Protein AF-A0AAV9HNN2-F1 (afdb_monomer)

Nearest PDB structures (foldseek):
  2ltr-assembly1_A  TM=3.366E-01  e=1.715E-01  Caenorhabditis elegans
  1e8o-assembly1_B  TM=3.507E-01  e=5.084E-01  Homo sapiens
  7e8s-assembly1_P  TM=3.157E-01  e=8.479E-01  Saccharomyces cerevisiae S288C
  7e2d-assembly1_E  TM=3.157E-01  e=9.636E-01  Saccharomyces cerevisiae S288C
  5ukl-assembly1_A  TM=3.530E-01  e=2.212E+00  Homo sapiens

Radius of gyration: 19.17 Å; Cα contacts (8 Å, |Δi|>4): 84; chains: 1; bounding box: 46×48×42 Å

pLDDT: mean 79.43, std 20.36, range [32.69, 97.0]

Organism: NCBI:txid585594

Structure (mmCIF, N/CA/C/O backbone):
data_AF-A0AAV9HNN2-F1
#
_entry.id   AF-A0AAV9HNN2-F1
#
loop_
_atom_site.group_PDB
_atom_site.id
_atom_site.type_symbol
_atom_site.label_atom_id
_atom_site.label_alt_id
_atom_site.label_comp_id
_atom_site.label_asym_id
_atom_site.label_entity_id
_atom_site.label_seq_id
_atom_site.pdbx_PDB_ins_code
_atom_site.Cartn_x
_atom_site.Cartn_y
_atom_site.Cartn_z
_atom_site.occupancy
_atom_site.B_iso_or_equiv
_atom_site.auth_seq_id
_atom_site.auth_comp_id
_atom_site.auth_asym_id
_atom_site.auth_atom_id
_atom_site.pdbx_PDB_model_num
ATOM 1 N N . MET A 1 1 ? 23.920 -14.948 -7.009 1.00 78.94 1 MET A N 1
ATOM 2 C CA . MET A 1 1 ? 22.734 -15.712 -7.451 1.00 78.94 1 MET A CA 1
ATOM 3 C C . MET A 1 1 ? 21.623 -14.774 -7.906 1.00 78.94 1 MET A C 1
ATOM 5 O O . MET A 1 1 ? 21.260 -14.824 -9.068 1.00 78.94 1 MET A O 1
ATOM 9 N N . GLU A 1 2 ? 21.155 -13.858 -7.056 1.00 85.69 2 GLU A N 1
ATOM 10 C CA . GLU A 1 2 ? 20.058 -12.931 -7.394 1.00 85.69 2 GLU A CA 1
ATOM 11 C C . GLU A 1 2 ? 20.369 -12.011 -8.584 1.00 85.69 2 GLU A C 1
ATOM 13 O O . GLU A 1 2 ? 19.508 -11.798 -9.427 1.00 85.69 2 GLU A O 1
ATOM 18 N N . LYS A 1 3 ? 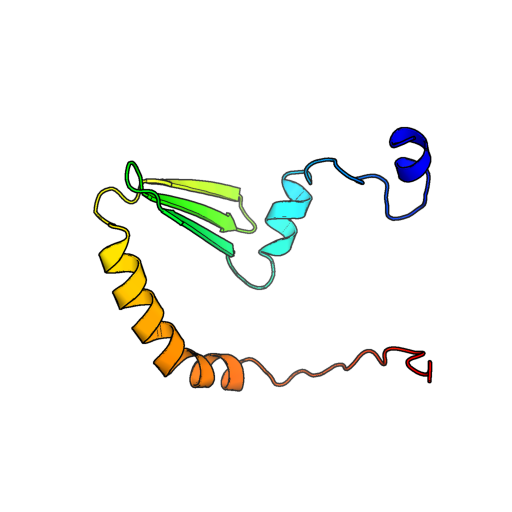21.610 -11.514 -8.709 1.00 87.62 3 LYS A N 1
ATOM 19 C CA . LYS A 1 3 ? 22.027 -10.672 -9.846 1.00 87.62 3 LYS A CA 1
ATOM 20 C C . LYS A 1 3 ? 21.861 -11.374 -11.201 1.00 87.62 3 LYS A C 1
ATOM 22 O O . LYS A 1 3 ? 21.349 -10.766 -12.126 1.00 87.62 3 LYS A O 1
ATOM 27 N N . SER A 1 4 ? 22.220 -12.653 -11.284 1.00 94.69 4 SER A N 1
ATOM 28 C CA . SER A 1 4 ? 22.091 -13.450 -12.510 1.00 94.69 4 SER A CA 1
ATOM 29 C C . SER A 1 4 ? 20.630 -13.732 -12.874 1.00 94.69 4 SER A C 1
ATOM 31 O O . SER A 1 4 ? 20.303 -13.861 -14.045 1.00 94.69 4 SER A O 1
ATOM 33 N N . ILE A 1 5 ? 19.726 -13.786 -11.886 1.00 95.31 5 ILE A N 1
ATOM 34 C CA . ILE A 1 5 ? 18.281 -13.917 -12.142 1.00 95.31 5 ILE A CA 1
ATOM 35 C C . ILE A 1 5 ? 17.737 -12.640 -12.795 1.00 95.31 5 ILE A C 1
ATOM 37 O O . ILE A 1 5 ? 16.915 -12.721 -13.700 1.00 95.31 5 ILE A O 1
ATOM 41 N N . ARG A 1 6 ? 18.238 -11.465 -12.394 1.00 94.19 6 ARG A N 1
ATOM 42 C CA . ARG A 1 6 ? 17.832 -10.168 -12.966 1.00 94.19 6 ARG A CA 1
ATOM 43 C C . ARG A 1 6 ? 18.273 -9.953 -14.412 1.00 94.19 6 ARG A C 1
ATOM 45 O O . ARG A 1 6 ? 17.786 -9.035 -15.057 1.00 94.19 6 ARG A O 1
ATOM 52 N N . GLU A 1 7 ? 19.202 -10.760 -14.911 1.00 95.25 7 GLU A N 1
ATOM 53 C CA . GLU A 1 7 ? 19.642 -10.723 -16.310 1.00 95.25 7 GLU A CA 1
ATOM 54 C C . GLU A 1 7 ? 18.666 -11.475 -17.236 1.00 95.25 7 GLU A C 1
ATOM 56 O O . GLU A 1 7 ? 18.731 -11.336 -18.458 1.00 95.25 7 GLU A O 1
ATOM 61 N N . ILE A 1 8 ? 17.730 -12.253 -16.673 1.00 96.25 8 ILE A N 1
ATOM 62 C CA . ILE A 1 8 ? 16.672 -12.930 -17.426 1.00 96.25 8 ILE A CA 1
ATOM 63 C C . ILE A 1 8 ? 15.596 -11.904 -17.793 1.00 96.25 8 ILE A C 1
ATOM 65 O O . ILE A 1 8 ? 15.022 -11.249 -16.923 1.00 96.25 8 ILE A O 1
ATOM 69 N N . LYS A 1 9 ? 15.286 -11.808 -19.091 1.00 95.31 9 LYS A N 1
ATOM 70 C CA . LYS A 1 9 ? 14.236 -10.927 -19.618 1.00 95.31 9 LYS A CA 1
ATOM 71 C C . LYS A 1 9 ? 12.906 -11.158 -18.886 1.00 95.31 9 LYS A C 1
ATOM 73 O O . LYS A 1 9 ? 12.396 -12.277 -18.879 1.00 95.31 9 LYS A O 1
ATOM 78 N N . GLY A 1 10 ? 12.332 -10.095 -18.329 1.00 89.62 10 GLY A N 1
ATOM 79 C CA . GLY A 1 10 ? 11.096 -10.116 -17.542 1.00 89.62 10 GLY A CA 1
ATOM 80 C C . GLY A 1 10 ? 11.290 -10.320 -16.033 1.00 89.62 10 GLY A C 1
ATOM 81 O O . GLY A 1 10 ? 10.304 -10.300 -15.299 1.00 89.62 10 GLY A O 1
ATOM 82 N N . LEU A 1 11 ? 12.525 -10.517 -15.556 1.00 93.75 11 LEU A N 1
ATOM 83 C CA . LEU A 1 11 ? 12.870 -10.669 -14.135 1.00 93.75 11 LEU A CA 1
ATOM 84 C C . LEU A 1 11 ? 13.847 -9.598 -13.638 1.00 93.75 11 LEU A C 1
ATOM 86 O O . LEU A 1 11 ? 14.449 -9.747 -12.574 1.00 93.75 11 LEU A O 1
ATOM 90 N N . GLU A 1 12 ? 13.973 -8.483 -14.350 1.00 93.62 12 GLU A N 1
ATOM 91 C CA . GLU A 1 12 ? 14.892 -7.386 -14.028 1.00 93.62 12 GLU A CA 1
ATOM 92 C C . GLU A 1 12 ? 14.672 -6.867 -12.590 1.00 93.62 12 GLU A C 1
ATOM 94 O O . GLU A 1 12 ? 15.613 -6.509 -11.872 1.00 93.62 12 GLU A O 1
ATOM 99 N N . LEU A 1 13 ? 13.418 -6.924 -12.127 1.00 90.75 13 LEU A N 1
ATOM 100 C CA . LEU A 1 13 ? 12.980 -6.506 -10.796 1.00 90.75 13 LEU A CA 1
ATOM 101 C C . LEU A 1 13 ? 12.880 -7.648 -9.772 1.00 90.75 13 LEU A C 1
ATOM 103 O O . LEU A 1 13 ? 12.315 -7.445 -8.704 1.00 90.75 13 LEU A O 1
ATOM 107 N N . PHE A 1 14 ? 13.421 -8.841 -10.033 1.00 93.88 14 PHE A N 1
ATOM 108 C CA . PHE A 1 14 ? 13.322 -9.985 -9.114 1.00 93.88 14 PHE A CA 1
ATOM 109 C C . PHE A 1 14 ? 13.757 -9.625 -7.683 1.00 93.88 14 PHE A C 1
ATOM 111 O O . PHE A 1 14 ? 14.897 -9.242 -7.477 1.00 93.88 14 PHE A O 1
ATOM 118 N N . GLN A 1 15 ? 12.883 -9.722 -6.679 1.00 93.44 15 GLN A N 1
ATOM 119 C CA . GLN A 1 15 ? 13.166 -9.264 -5.302 1.00 93.44 15 GLN A CA 1
ATOM 120 C C . GLN A 1 15 ? 13.608 -7.787 -5.170 1.00 93.44 15 GLN A C 1
ATOM 122 O O . GLN A 1 15 ? 14.253 -7.417 -4.192 1.00 93.44 15 GLN A O 1
ATOM 127 N N . LEU A 1 16 ? 13.311 -6.923 -6.144 1.00 91.56 16 LEU A N 1
ATOM 128 C CA . LEU A 1 16 ? 13.325 -5.473 -5.938 1.00 91.56 16 LEU A CA 1
ATOM 129 C C . LEU A 1 16 ? 11.899 -4.973 -5.739 1.00 91.56 16 LEU A C 1
ATOM 131 O O . LEU A 1 16 ? 10.965 -5.533 -6.318 1.00 91.56 16 LEU A O 1
ATOM 135 N N . PRO A 1 17 ? 11.722 -3.905 -4.948 1.00 91.56 17 PRO A N 1
ATOM 136 C CA . PRO A 1 17 ? 10.450 -3.215 -4.927 1.00 91.56 17 PRO A CA 1
ATOM 137 C C . PRO A 1 17 ? 10.152 -2.647 -6.327 1.00 91.56 17 PRO A C 1
ATOM 139 O O . PRO A 1 17 ? 11.072 -2.193 -7.018 1.00 91.56 17 PRO A O 1
ATOM 142 N N . PRO A 1 18 ? 8.883 -2.649 -6.759 1.00 89.81 18 PRO A N 1
ATOM 143 C CA . PRO A 1 18 ? 8.484 -1.923 -7.957 1.00 89.81 18 PRO A CA 1
ATOM 144 C C . PRO A 1 18 ? 8.725 -0.418 -7.766 1.00 89.81 18 PRO A C 1
ATOM 146 O O . PRO A 1 18 ? 8.617 0.099 -6.652 1.00 89.81 18 PRO A O 1
ATOM 149 N N . CYS A 1 19 ? 9.026 0.297 -8.852 1.00 91.06 19 CYS A N 1
ATOM 150 C CA . CYS A 1 19 ? 9.068 1.756 -8.808 1.00 91.06 19 CYS A CA 1
ATOM 151 C C . CYS A 1 19 ? 7.655 2.347 -8.702 1.00 91.06 19 CYS A C 1
ATOM 153 O O . CYS A 1 19 ? 6.652 1.684 -8.988 1.00 91.06 19 CYS A O 1
ATOM 155 N N . GLU A 1 20 ? 7.575 3.621 -8.319 1.00 93.06 20 GLU A N 1
ATOM 156 C CA . GLU A 1 20 ? 6.298 4.311 -8.132 1.00 93.06 20 GLU A CA 1
ATOM 157 C C . GLU A 1 20 ? 5.444 4.324 -9.410 1.00 93.06 20 GLU A C 1
ATOM 159 O O . GLU A 1 20 ? 4.228 4.143 -9.327 1.00 93.06 20 GLU A O 1
ATOM 164 N N . GLU A 1 21 ? 6.037 4.485 -10.602 1.00 93.31 21 GLU A N 1
ATOM 165 C CA . GLU A 1 21 ? 5.262 4.457 -11.851 1.00 93.31 21 GLU A CA 1
ATOM 166 C C . GLU A 1 21 ? 4.574 3.112 -12.087 1.00 93.31 21 GLU A C 1
ATOM 168 O O . GLU A 1 21 ? 3.418 3.089 -12.514 1.00 93.31 21 GLU A O 1
ATOM 173 N N . ILE A 1 22 ? 5.250 2.000 -11.778 1.00 92.44 22 ILE A N 1
ATOM 174 C CA . ILE A 1 22 ? 4.666 0.660 -11.898 1.00 92.44 22 ILE A CA 1
ATOM 175 C C . ILE A 1 22 ? 3.493 0.528 -10.928 1.00 92.44 22 ILE A C 1
ATOM 177 O O . ILE A 1 22 ? 2.415 0.106 -11.337 1.00 92.44 22 ILE A O 1
ATOM 181 N N . VAL A 1 23 ? 3.674 0.940 -9.669 1.00 93.75 23 VAL A N 1
ATOM 182 C CA . VAL A 1 23 ? 2.628 0.842 -8.639 1.00 93.75 23 VAL A CA 1
ATOM 183 C C . VAL A 1 23 ? 1.405 1.687 -9.003 1.00 93.75 23 VAL A C 1
ATOM 185 O O . VAL A 1 23 ? 0.288 1.176 -8.967 1.00 93.75 23 VAL A O 1
ATOM 188 N N . ARG A 1 24 ? 1.589 2.942 -9.432 1.00 95.88 24 ARG A N 1
ATOM 189 C CA . ARG A 1 24 ? 0.484 3.801 -9.904 1.00 95.88 24 ARG A CA 1
ATOM 190 C C . ARG A 1 24 ? -0.191 3.241 -11.154 1.00 95.88 24 ARG A C 1
ATOM 192 O O . ARG A 1 24 ? -1.405 3.357 -11.304 1.00 95.88 24 ARG A O 1
ATOM 199 N N . GLY A 1 25 ? 0.574 2.590 -12.032 1.00 94.94 25 GLY A N 1
ATOM 200 C CA . GLY A 1 25 ? 0.055 1.903 -13.213 1.00 94.94 25 GLY A CA 1
ATOM 201 C C . GLY A 1 25 ? -0.956 0.799 -12.888 1.00 94.94 25 GLY A C 1
ATOM 202 O O . GLY A 1 25 ? -1.872 0.578 -13.678 1.00 94.94 25 GLY A O 1
ATOM 203 N N . LEU A 1 26 ? -0.851 0.163 -11.715 1.00 92.88 26 LEU A N 1
ATOM 204 C CA . LEU A 1 26 ? -1.815 -0.845 -11.257 1.00 92.88 26 LEU A CA 1
ATOM 205 C C . LEU A 1 26 ? -3.192 -0.247 -10.928 1.00 92.88 26 LEU A C 1
ATOM 207 O O . LEU A 1 26 ? -4.184 -0.965 -10.955 1.00 92.88 26 LEU A O 1
ATOM 211 N N . ALA A 1 27 ? -3.273 1.059 -10.657 1.00 95.69 27 ALA A N 1
ATOM 212 C CA . ALA A 1 27 ? -4.521 1.751 -10.334 1.00 95.69 27 ALA A CA 1
ATOM 213 C C . ALA A 1 27 ? -5.283 2.276 -11.571 1.00 95.69 27 ALA A C 1
ATOM 215 O O . ALA A 1 27 ? -6.218 3.065 -11.435 1.00 95.69 27 ALA A O 1
ATOM 216 N N . ARG A 1 28 ? -4.896 1.864 -12.790 1.00 94.69 28 ARG A N 1
ATOM 217 C CA . ARG A 1 28 ? -5.539 2.304 -14.047 1.00 94.69 28 ARG A CA 1
ATOM 218 C C . ARG A 1 28 ? -7.005 1.890 -14.164 1.00 94.69 28 ARG A C 1
ATOM 220 O O . ARG A 1 28 ? -7.799 2.653 -14.699 1.00 94.69 28 ARG A O 1
ATOM 227 N N . GLU A 1 29 ? -7.355 0.703 -13.679 1.00 91.62 29 GLU A N 1
ATOM 228 C CA . GLU A 1 29 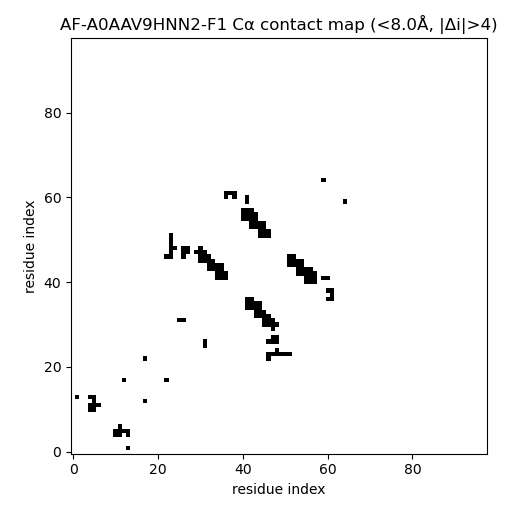? -8.738 0.195 -13.696 1.00 91.62 29 GLU A CA 1
ATOM 229 C C . GLU A 1 29 ? -9.556 0.664 -12.482 1.00 91.62 29 GLU A C 1
ATOM 231 O O . GLU A 1 29 ? -10.756 0.416 -12.387 1.00 91.62 29 GLU A O 1
ATOM 236 N N . GLY A 1 30 ? -8.912 1.365 -11.551 1.00 92.12 30 GLY A N 1
ATOM 237 C CA . GLY A 1 30 ? -9.534 1.913 -10.359 1.00 92.12 30 GLY A CA 1
ATOM 238 C C . GLY A 1 30 ? -8.532 2.063 -9.213 1.00 92.12 30 GLY A C 1
ATOM 239 O O . GLY A 1 30 ? -7.497 1.394 -9.201 1.00 92.12 30 GLY A O 1
ATOM 240 N N . PRO A 1 31 ? -8.827 2.922 -8.222 1.00 94.62 31 PRO A N 1
ATOM 241 C CA . PRO A 1 31 ? -7.965 3.102 -7.061 1.00 94.62 31 PRO A CA 1
ATOM 242 C C . PRO A 1 31 ? -7.734 1.795 -6.299 1.00 94.62 31 PRO A C 1
ATOM 244 O O . PRO A 1 31 ? -8.677 1.054 -6.014 1.00 94.62 31 PRO A O 1
ATOM 247 N N . LEU A 1 32 ? -6.488 1.557 -5.891 1.00 94.56 32 LEU A N 1
ATOM 248 C CA . LEU A 1 32 ? -6.146 0.460 -4.989 1.00 94.56 32 LEU A CA 1
ATOM 249 C C . LEU A 1 32 ? -6.050 1.004 -3.567 1.00 94.56 32 LEU A C 1
ATOM 251 O O . LEU A 1 32 ? -5.338 1.974 -3.310 1.00 94.56 32 LEU A O 1
ATOM 255 N N . VAL A 1 33 ? -6.763 0.369 -2.640 1.00 93.75 33 VAL A N 1
ATOM 256 C CA . VAL A 1 33 ? -6.760 0.751 -1.225 1.00 93.75 33 VAL A CA 1
ATOM 257 C C . VAL A 1 33 ? -6.354 -0.451 -0.389 1.00 93.75 33 VAL A C 1
ATOM 259 O O . VAL A 1 33 ? -7.081 -1.442 -0.317 1.00 93.75 33 VAL A O 1
ATOM 262 N N . ALA A 1 34 ? -5.196 -0.355 0.258 1.00 92.50 34 ALA A N 1
ATOM 263 C CA . ALA A 1 34 ? -4.743 -1.326 1.241 1.00 92.50 34 ALA A CA 1
ATOM 264 C C . ALA A 1 34 ? -4.992 -0.763 2.639 1.00 92.50 34 ALA A C 1
ATOM 266 O O . ALA A 1 34 ? -4.447 0.278 2.996 1.00 92.50 34 ALA A O 1
ATOM 267 N N . VAL A 1 35 ? -5.815 -1.451 3.427 1.00 91.62 35 VAL A N 1
ATOM 268 C CA . VAL A 1 35 ? -6.096 -1.082 4.817 1.00 91.62 35 VAL A CA 1
ATOM 269 C C . VAL A 1 35 ? -5.243 -1.967 5.717 1.00 91.62 35 VAL A C 1
ATOM 271 O O . VAL A 1 35 ? -5.417 -3.185 5.737 1.00 91.62 35 VAL A O 1
ATOM 274 N N . ASN A 1 36 ? -4.310 -1.358 6.440 1.00 90.44 36 ASN A N 1
ATOM 275 C CA . ASN A 1 36 ? -3.439 -2.034 7.389 1.00 90.44 36 ASN A CA 1
ATOM 276 C C . ASN A 1 36 ? -3.918 -1.726 8.806 1.00 90.44 36 ASN A C 1
ATOM 278 O O . ASN A 1 36 ? -3.929 -0.568 9.211 1.00 90.44 36 ASN A O 1
ATOM 282 N N . ILE A 1 37 ? -4.314 -2.752 9.556 1.00 90.06 37 ILE A N 1
ATOM 283 C CA . ILE A 1 37 ? -4.819 -2.584 10.920 1.00 90.06 37 ILE A CA 1
ATOM 284 C C . ILE A 1 37 ? -4.051 -3.482 11.866 1.00 90.06 37 ILE A C 1
ATOM 286 O O . ILE A 1 37 ? -3.956 -4.694 11.673 1.00 90.06 37 ILE A O 1
ATOM 290 N N . THR A 1 38 ? -3.575 -2.871 12.938 1.00 86.88 38 THR A N 1
ATOM 291 C CA . THR A 1 38 ? -2.981 -3.541 14.089 1.00 86.88 38 THR A CA 1
ATOM 292 C C . THR A 1 38 ? -3.734 -3.135 15.355 1.00 86.88 38 THR A C 1
ATOM 294 O O . THR A 1 38 ? -4.655 -2.325 15.314 1.00 86.88 38 THR A O 1
ATOM 297 N N . HIS A 1 39 ? -3.333 -3.668 16.507 1.00 82.25 39 HIS A N 1
ATOM 298 C CA . HIS A 1 39 ? -3.854 -3.206 17.798 1.00 82.25 39 HIS A CA 1
ATOM 299 C C . HIS A 1 39 ? -3.349 -1.809 18.196 1.00 82.25 39 HIS A C 1
ATOM 301 O O . HIS A 1 39 ? -3.853 -1.245 19.159 1.00 82.25 39 HIS A O 1
ATOM 307 N N . LEU A 1 40 ? -2.338 -1.278 17.497 1.00 84.81 40 LEU A N 1
ATOM 308 C CA . LEU A 1 40 ? -1.691 -0.006 17.830 1.00 84.81 40 LEU A CA 1
ATOM 309 C C . LEU A 1 40 ? -2.122 1.137 16.908 1.00 84.81 40 LEU A C 1
ATOM 311 O O . LEU A 1 40 ? -2.201 2.277 17.349 1.00 84.81 40 LEU A O 1
ATOM 315 N N . ARG A 1 41 ? -2.340 0.842 15.624 1.00 87.75 41 ARG A N 1
ATOM 316 C CA . ARG A 1 41 ? -2.679 1.825 14.593 1.00 87.75 41 ARG A CA 1
ATOM 317 C C . ARG A 1 41 ? -3.411 1.175 13.431 1.00 87.75 41 ARG A C 1
ATOM 319 O O . ARG A 1 41 ? -3.181 -0.002 13.124 1.00 87.75 41 ARG A O 1
ATOM 326 N N . SER A 1 42 ? -4.215 1.998 12.776 1.00 93.94 42 SER A N 1
ATOM 327 C CA . SER A 1 42 ? -4.897 1.696 11.530 1.00 93.94 42 SER A CA 1
ATOM 328 C C . SER A 1 42 ? -4.528 2.735 10.484 1.00 93.94 42 SER A C 1
ATOM 330 O O . SER A 1 42 ? -4.692 3.927 10.716 1.00 93.94 42 SER A O 1
ATOM 332 N N . ASP A 1 43 ? -4.065 2.281 9.327 1.00 94.81 43 ASP A N 1
ATOM 333 C CA . ASP A 1 43 ? -3.709 3.125 8.191 1.00 94.81 43 ASP A CA 1
ATOM 334 C C . ASP A 1 43 ? -4.401 2.618 6.927 1.00 94.81 43 ASP A C 1
ATOM 336 O O . ASP A 1 43 ? -4.677 1.423 6.778 1.00 94.81 43 ASP A O 1
ATOM 340 N N . ALA A 1 44 ? -4.613 3.512 5.967 1.00 94.94 44 ALA A N 1
ATOM 341 C CA . ALA A 1 44 ? -4.875 3.128 4.591 1.00 94.94 44 ALA A CA 1
ATOM 342 C C . ALA A 1 44 ? -3.829 3.718 3.651 1.00 94.94 44 ALA A C 1
ATOM 344 O O . ALA A 1 44 ? -3.568 4.919 3.662 1.00 94.94 44 ALA A O 1
ATOM 345 N N . ILE A 1 45 ? -3.279 2.859 2.797 1.00 95.88 45 ILE A N 1
ATOM 346 C CA . ILE A 1 45 ? -2.457 3.238 1.653 1.00 95.88 45 ILE A CA 1
ATOM 347 C C . ILE A 1 45 ? -3.380 3.275 0.440 1.00 95.88 45 ILE A C 1
ATOM 349 O O . ILE A 1 45 ? -4.028 2.280 0.112 1.00 95.88 45 ILE A O 1
ATOM 353 N N . ILE A 1 46 ? -3.449 4.429 -0.211 1.00 96.81 46 ILE A N 1
ATOM 354 C CA . ILE A 1 46 ? -4.299 4.683 -1.369 1.00 96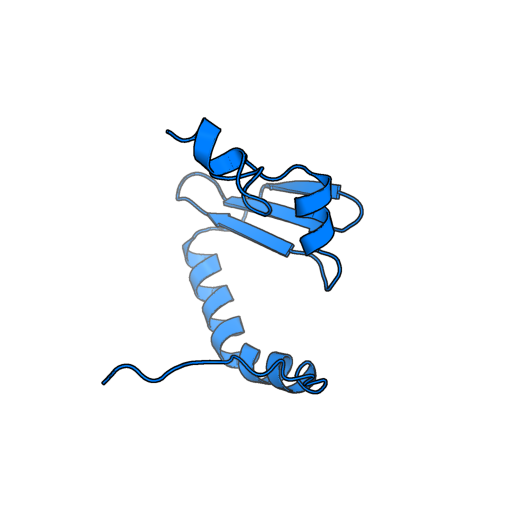.81 46 ILE A CA 1
ATOM 355 C C . ILE A 1 46 ? -3.388 4.967 -2.555 1.00 96.81 46 ILE A C 1
ATOM 357 O O . ILE A 1 46 ? -2.628 5.936 -2.546 1.00 96.81 46 ILE A O 1
ATOM 361 N N . VAL A 1 47 ? -3.495 4.130 -3.577 1.00 97.00 47 VAL A N 1
ATOM 362 C CA . VAL A 1 47 ? -2.784 4.272 -4.844 1.00 97.00 47 VAL A CA 1
ATOM 363 C C . VAL A 1 47 ? -3.790 4.701 -5.903 1.00 97.00 47 VAL A C 1
ATOM 365 O O . VAL A 1 47 ? -4.782 4.010 -6.150 1.00 97.00 47 VAL A O 1
ATOM 368 N N . THR A 1 48 ? -3.524 5.839 -6.532 1.00 96.81 48 THR A N 1
ATOM 369 C CA . THR A 1 48 ? -4.223 6.315 -7.728 1.00 96.81 48 THR A CA 1
ATOM 370 C C . THR A 1 48 ? -3.224 6.522 -8.862 1.00 96.81 48 THR A C 1
ATOM 372 O O . THR A 1 48 ? -2.009 6.432 -8.674 1.00 96.81 48 THR A O 1
ATOM 375 N N . THR A 1 49 ? -3.726 6.814 -10.060 1.00 96.50 49 THR A N 1
ATOM 376 C CA . THR A 1 49 ? -2.873 7.190 -11.192 1.00 96.50 49 THR A CA 1
ATOM 377 C C . THR A 1 49 ? -2.131 8.504 -10.956 1.00 96.50 49 THR A C 1
ATOM 379 O O . THR A 1 49 ? -1.051 8.691 -11.513 1.00 96.50 49 THR A O 1
ATOM 382 N N . GLU A 1 50 ? -2.664 9.404 -10.120 1.00 96.38 50 GLU A N 1
ATOM 383 C CA . GLU A 1 50 ? -1.983 10.658 -9.785 1.00 96.38 50 GLU A CA 1
ATOM 384 C C . GLU A 1 50 ? -0.878 10.465 -8.741 1.00 96.38 50 GLU A C 1
ATOM 386 O O . GLU A 1 50 ? 0.154 11.132 -8.818 1.00 96.38 50 GLU A O 1
ATOM 391 N N . GLY A 1 51 ? -1.049 9.549 -7.783 1.00 95.62 51 GLY A N 1
ATOM 392 C CA . GLY A 1 51 ? -0.099 9.422 -6.683 1.00 95.62 51 GLY A CA 1
ATOM 393 C C . GLY A 1 51 ? -0.401 8.313 -5.685 1.00 95.62 51 GLY A C 1
ATOM 394 O O . GLY A 1 51 ? -1.414 7.618 -5.755 1.00 95.62 51 GLY A O 1
ATOM 395 N N . ILE A 1 52 ? 0.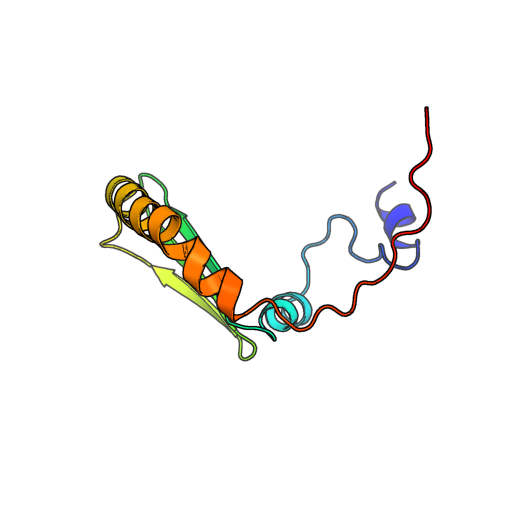501 8.181 -4.717 1.00 96.62 52 ILE A N 1
ATOM 396 C CA . ILE A 1 52 ? 0.357 7.291 -3.567 1.00 96.62 52 ILE A CA 1
ATOM 397 C C . ILE A 1 52 ? 0.239 8.159 -2.318 1.00 96.62 52 ILE A C 1
ATOM 399 O O . ILE A 1 52 ? 1.073 9.031 -2.081 1.00 96.62 52 ILE A O 1
ATOM 403 N N . LYS A 1 53 ? -0.798 7.926 -1.514 1.00 96.56 53 LYS A N 1
ATOM 404 C CA . LYS A 1 53 ? -1.015 8.631 -0.247 1.00 96.56 53 LYS A CA 1
ATOM 405 C C . LYS A 1 53 ? -1.322 7.654 0.875 1.00 96.56 53 LYS A C 1
ATOM 407 O O . LYS A 1 53 ? -1.953 6.624 0.648 1.00 96.56 53 LYS A O 1
ATOM 412 N N . THR A 1 54 ? -0.944 8.028 2.088 1.00 95.62 54 THR A N 1
ATOM 413 C CA . THR A 1 54 ? -1.303 7.297 3.304 1.00 95.62 54 THR A CA 1
ATOM 414 C C . THR A 1 54 ? -2.204 8.174 4.156 1.00 95.62 54 THR A C 1
ATOM 416 O O . THR A 1 54 ? -1.925 9.361 4.325 1.00 95.62 54 THR A O 1
ATOM 419 N N . ILE A 1 55 ? -3.284 7.599 4.673 1.00 95.38 55 ILE A N 1
ATOM 420 C CA . ILE A 1 55 ? -4.158 8.243 5.654 1.00 95.38 55 ILE A CA 1
ATOM 421 C C . ILE A 1 55 ? -4.166 7.419 6.935 1.00 95.38 55 ILE A C 1
ATOM 423 O O . ILE A 1 55 ? -4.258 6.192 6.886 1.00 95.38 55 ILE A O 1
ATOM 427 N N . GLU A 1 56 ? -4.088 8.098 8.071 1.00 94.50 56 GLU A N 1
ATOM 428 C CA . GLU A 1 56 ? -4.311 7.467 9.365 1.00 94.50 56 GLU A CA 1
ATOM 429 C C . GLU A 1 56 ? -5.820 7.322 9.595 1.00 94.50 56 GLU A C 1
ATOM 431 O O . GLU A 1 56 ? -6.604 8.235 9.325 1.00 94.50 56 GLU A O 1
ATOM 436 N N . LEU A 1 57 ? -6.235 6.153 10.069 1.00 93.38 57 LEU A N 1
ATOM 437 C CA . LEU A 1 57 ? -7.621 5.800 10.352 1.00 93.38 57 LEU A CA 1
ATOM 438 C C . LEU A 1 57 ? -7.812 5.686 11.866 1.00 93.38 57 LEU A C 1
ATOM 440 O O . LEU A 1 57 ? -8.100 4.609 12.384 1.00 93.38 57 LEU A O 1
ATOM 444 N N . THR A 1 58 ? -7.638 6.803 12.571 1.00 88.31 58 THR A N 1
ATOM 445 C CA . THR A 1 58 ? -7.619 6.873 14.045 1.00 88.31 58 THR A CA 1
ATOM 446 C C . THR A 1 58 ? -8.869 6.305 14.721 1.00 88.31 58 THR A C 1
ATOM 448 O O . THR A 1 58 ? -8.792 5.834 15.849 1.00 88.31 58 THR A O 1
ATOM 451 N N . GLU A 1 59 ? -10.011 6.308 14.032 1.00 86.81 59 GLU A N 1
ATOM 452 C CA . GLU A 1 59 ? -11.291 5.808 14.551 1.00 86.81 59 GLU A CA 1
ATOM 453 C C . GLU A 1 59 ? -11.625 4.373 14.110 1.00 86.81 59 GLU A C 1
ATOM 455 O O . GLU A 1 59 ? -12.716 3.873 14.387 1.00 86.81 59 GLU A O 1
ATOM 460 N N . LEU A 1 60 ? -10.740 3.703 13.364 1.00 87.12 60 LEU A N 1
ATOM 461 C CA . LEU A 1 60 ? -11.001 2.356 12.867 1.00 87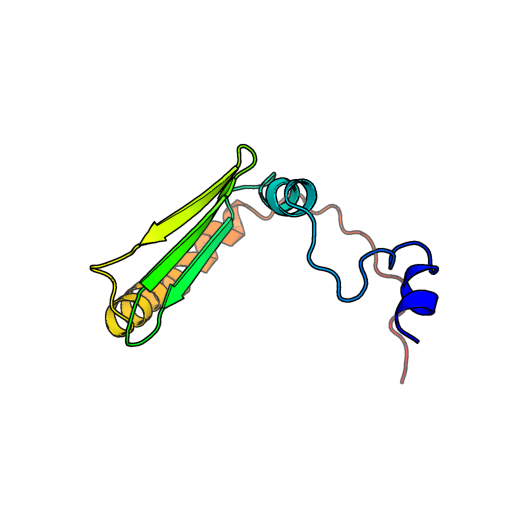.12 60 LEU A CA 1
ATOM 462 C C . LEU A 1 60 ? -10.277 1.316 13.717 1.00 87.12 60 LEU A C 1
ATOM 464 O O . LEU A 1 60 ? -9.078 1.107 13.560 1.00 87.12 60 LEU A O 1
ATOM 468 N N . GLU A 1 61 ? -11.015 0.588 14.547 1.00 87.19 61 GLU A N 1
ATOM 469 C CA . GLU A 1 61 ? -10.463 -0.550 15.279 1.00 87.19 61 GLU A CA 1
ATOM 470 C C . GLU A 1 61 ? -10.586 -1.864 14.492 1.00 87.19 61 GLU A C 1
A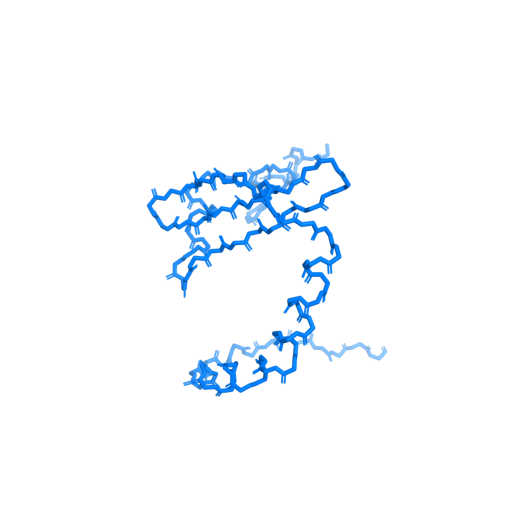TOM 472 O O . GLU A 1 61 ? -11.440 -2.045 13.614 1.00 87.19 61 GLU A O 1
ATOM 477 N N . LEU A 1 62 ? -9.761 -2.850 14.855 1.00 84.62 62 LEU A N 1
ATOM 478 C CA . LEU A 1 62 ? -9.763 -4.178 14.231 1.00 84.62 62 LEU A CA 1
ATOM 479 C C . LEU A 1 62 ? -11.141 -4.860 14.276 1.00 84.62 62 LEU A C 1
ATOM 481 O O . LEU A 1 62 ? -11.542 -5.532 13.322 1.00 84.62 62 LEU A O 1
ATOM 485 N N . ASN A 1 63 ? -11.879 -4.696 15.376 1.00 85.62 63 ASN A N 1
ATOM 486 C CA . ASN A 1 63 ? -13.212 -5.280 15.519 1.00 85.62 63 ASN A CA 1
ATOM 487 C C . ASN A 1 63 ? -14.235 -4.619 14.588 1.00 85.62 63 ASN A C 1
ATOM 489 O O . ASN A 1 63 ? -15.120 -5.306 14.069 1.00 85.62 63 ASN A O 1
ATOM 493 N N . ASP A 1 64 ? -14.096 -3.323 14.322 1.00 85.44 64 ASP A N 1
ATOM 494 C CA . ASP A 1 64 ? -14.972 -2.608 13.397 1.00 85.44 64 ASP A CA 1
ATOM 495 C C . ASP A 1 64 ? -14.694 -2.996 11.953 1.00 85.44 64 ASP A C 1
ATOM 497 O O . ASP A 1 64 ? -15.637 -3.200 11.183 1.00 85.44 64 ASP A O 1
ATOM 501 N N . LEU A 1 65 ? -13.423 -3.205 11.594 1.00 85.06 65 LEU A N 1
ATOM 502 C CA . LEU A 1 65 ? -13.074 -3.747 10.284 1.00 85.06 65 LEU A CA 1
ATOM 503 C C . LEU A 1 65 ? -13.717 -5.121 10.066 1.00 85.06 65 LEU A C 1
ATOM 505 O O . LEU A 1 65 ? -14.353 -5.330 9.034 1.00 85.06 65 LEU A O 1
ATOM 509 N N . LYS A 1 66 ? -13.616 -6.043 11.035 1.00 84.88 66 LYS A N 1
ATOM 510 C CA . LYS A 1 66 ? -14.222 -7.385 10.923 1.00 84.88 66 LYS A CA 1
ATOM 511 C C . LYS A 1 66 ? -15.728 -7.315 10.659 1.00 84.88 66 LYS A C 1
ATOM 513 O O . LYS A 1 66 ? -16.230 -8.028 9.790 1.00 84.88 66 LYS A O 1
ATOM 518 N N . LYS A 1 67 ? -16.442 -6.423 11.356 1.00 85.62 67 LYS A N 1
ATOM 519 C CA . LYS A 1 67 ? -17.880 -6.195 11.134 1.00 85.62 67 LYS A CA 1
ATOM 520 C C . LYS A 1 67 ? -18.152 -5.644 9.729 1.00 85.62 67 LYS A C 1
ATOM 522 O O . LYS A 1 67 ? -19.004 -6.179 9.023 1.00 85.62 67 LYS A O 1
ATOM 527 N N . LYS A 1 68 ? -17.416 -4.608 9.306 1.00 83.38 68 LYS A N 1
ATOM 528 C CA . LYS A 1 68 ? -17.595 -3.947 7.999 1.00 83.38 68 LYS A CA 1
ATOM 529 C C . LYS A 1 68 ? -17.282 -4.886 6.831 1.00 83.38 68 LYS A C 1
ATOM 531 O O . LYS A 1 68 ? -18.062 -4.953 5.885 1.00 83.38 68 LYS A O 1
ATOM 536 N N . VAL A 1 69 ? -16.203 -5.667 6.9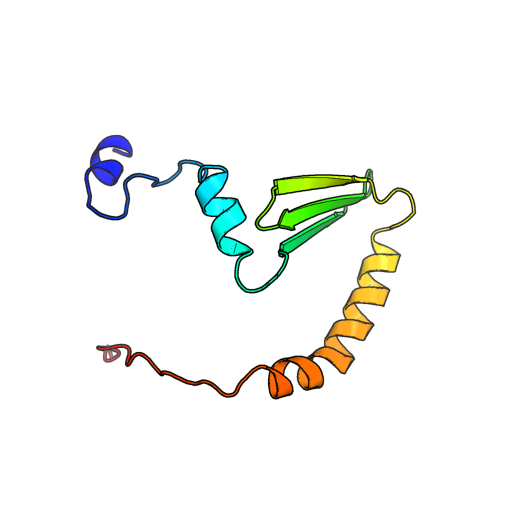04 1.00 84.44 69 VAL A N 1
ATOM 537 C CA . VAL A 1 69 ? -15.846 -6.652 5.865 1.00 84.44 69 VAL A CA 1
ATOM 538 C C . VAL A 1 69 ? -16.925 -7.727 5.720 1.00 84.44 69 VAL A C 1
ATOM 540 O O . VAL A 1 69 ? -17.254 -8.098 4.594 1.00 84.44 69 VAL A O 1
ATOM 543 N N . GLY A 1 70 ? -17.538 -8.173 6.822 1.00 79.75 70 GLY A N 1
ATOM 544 C CA . GLY A 1 70 ? -18.650 -9.129 6.775 1.00 79.75 70 GLY A CA 1
ATOM 545 C C . GLY A 1 70 ? -19.850 -8.633 5.955 1.00 79.75 70 GLY A C 1
ATOM 546 O O . GLY A 1 70 ? -20.493 -9.418 5.258 1.00 79.75 70 GLY A O 1
ATOM 547 N N . ILE A 1 71 ? -20.112 -7.321 5.960 1.00 79.50 71 ILE A N 1
ATOM 548 C CA . ILE A 1 71 ? -21.141 -6.696 5.115 1.00 79.50 71 ILE A CA 1
ATOM 549 C C . ILE A 1 71 ? -20.737 -6.812 3.638 1.00 79.50 71 ILE A C 1
ATOM 551 O O . ILE A 1 71 ? -21.503 -7.328 2.824 1.00 79.50 71 ILE A O 1
ATOM 555 N N . PHE A 1 72 ? -19.513 -6.410 3.285 1.00 72.19 72 PHE A N 1
ATOM 556 C CA . PHE A 1 72 ? -19.0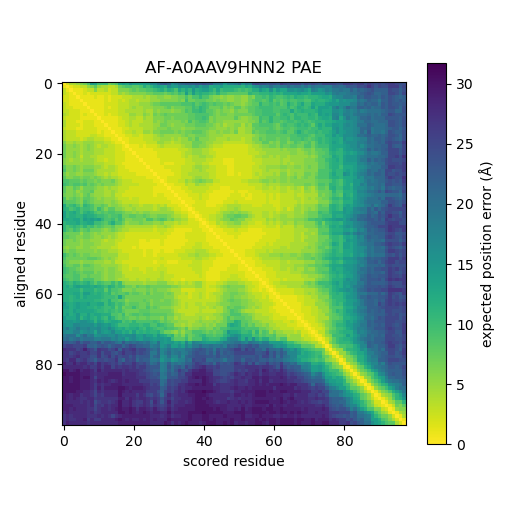35 -6.470 1.898 1.00 72.19 72 PHE A CA 1
ATOM 557 C C . PHE A 1 72 ? -18.954 -7.893 1.343 1.00 72.19 72 PHE A C 1
ATOM 559 O O . PHE A 1 72 ? -19.235 -8.102 0.166 1.00 72.19 72 PHE A O 1
ATOM 566 N N . GLN A 1 73 ? -18.626 -8.890 2.164 1.00 71.00 73 GLN A N 1
ATOM 567 C CA . GLN A 1 73 ? -18.655 -10.291 1.737 1.00 71.00 73 GLN A CA 1
ATOM 568 C C . GLN A 1 73 ? -20.068 -10.746 1.357 1.00 71.00 73 GLN A C 1
ATOM 570 O O . GLN A 1 73 ? -20.236 -11.477 0.382 1.00 71.00 73 GLN A O 1
ATOM 575 N N . ARG A 1 74 ? -21.084 -10.273 2.085 1.00 65.50 74 ARG A N 1
ATOM 576 C CA . ARG A 1 74 ? -22.486 -10.638 1.863 1.00 65.50 74 ARG A CA 1
ATOM 577 C C . ARG A 1 74 ? -23.099 -9.966 0.631 1.00 65.50 74 ARG A C 1
ATOM 579 O O . ARG A 1 74 ? -23.949 -10.571 -0.012 1.00 65.50 74 ARG A O 1
ATOM 586 N N . PHE A 1 75 ? -22.654 -8.756 0.282 1.00 62.72 75 PHE A N 1
ATOM 587 C CA . PHE A 1 75 ? -23.184 -7.987 -0.858 1.00 62.72 75 PHE A CA 1
ATOM 588 C C . PHE A 1 75 ? -22.270 -7.967 -2.099 1.00 62.72 75 PHE A C 1
ATOM 590 O O . PHE A 1 75 ? -22.718 -7.648 -3.198 1.00 62.72 75 PHE A O 1
ATOM 597 N N . GLY A 1 76 ? -20.997 -8.344 -1.964 1.00 55.91 76 GLY A N 1
ATOM 598 C CA . GLY A 1 76 ? -19.981 -8.216 -3.014 1.00 55.91 76 GLY A CA 1
ATOM 599 C C . GLY A 1 76 ? -20.128 -9.162 -4.211 1.00 55.91 76 GLY A C 1
ATOM 600 O O . GLY A 1 76 ? -19.434 -8.968 -5.210 1.00 55.91 76 GLY A O 1
ATOM 601 N N . SER A 1 77 ? -21.012 -10.169 -4.164 1.00 53.50 77 SER A N 1
ATOM 602 C CA . SER A 1 77 ? -21.299 -10.998 -5.349 1.00 53.50 77 SER A CA 1
ATOM 603 C C . SER A 1 77 ? -22.061 -10.217 -6.427 1.00 53.50 77 SER A C 1
ATOM 605 O O . SER A 1 77 ? -21.837 -10.436 -7.617 1.00 53.50 77 SER A O 1
ATOM 607 N N . VAL A 1 78 ? -22.899 -9.257 -6.025 1.00 53.19 78 VAL A N 1
ATOM 608 C CA . VAL A 1 78 ? -23.763 -8.492 -6.934 1.00 53.19 78 VAL A CA 1
ATOM 609 C C . VAL A 1 78 ? -22.943 -7.496 -7.761 1.00 53.19 78 VAL A C 1
ATOM 611 O O . VAL A 1 78 ? -23.109 -7.424 -8.975 1.00 53.19 78 VAL A O 1
ATOM 614 N N . SER A 1 79 ? -21.977 -6.802 -7.148 1.00 51.72 79 SER A N 1
ATOM 615 C CA . SER A 1 79 ? -21.135 -5.816 -7.847 1.00 51.72 79 SER A CA 1
ATOM 616 C C . SER A 1 79 ? -20.101 -6.446 -8.790 1.00 51.72 79 SER A C 1
ATOM 618 O O . SER A 1 79 ? -19.849 -5.899 -9.859 1.00 51.72 79 SER A O 1
ATOM 620 N N . ARG A 1 80 ? -19.537 -7.620 -8.454 1.00 54.66 80 ARG A N 1
ATOM 621 C CA . ARG A 1 80 ? -18.606 -8.334 -9.356 1.00 54.66 80 ARG A CA 1
ATOM 622 C C . ARG A 1 80 ? -19.304 -8.949 -10.571 1.00 54.66 80 ARG A C 1
ATOM 624 O O . ARG A 1 80 ? -18.685 -9.074 -11.620 1.00 54.66 80 ARG A O 1
ATOM 631 N N . SER A 1 81 ? -20.585 -9.294 -10.439 1.00 47.19 81 SER A N 1
ATOM 632 C CA . SER A 1 81 ? -21.388 -9.832 -11.545 1.00 47.19 81 SER A CA 1
ATOM 633 C C . SER A 1 81 ? -21.771 -8.758 -12.570 1.00 47.19 81 SER A C 1
ATOM 635 O O . SER A 1 81 ? -21.931 -9.073 -13.742 1.00 47.19 81 SER A O 1
ATOM 637 N N . ALA A 1 82 ? -21.873 -7.490 -12.154 1.00 48.09 82 ALA A N 1
ATOM 638 C CA . ALA A 1 82 ? -22.192 -6.372 -13.045 1.00 48.09 82 ALA A CA 1
ATOM 639 C C . ALA A 1 82 ? -20.978 -5.846 -13.838 1.00 48.09 82 ALA A C 1
ATOM 641 O O . ALA A 1 82 ? -21.149 -5.316 -14.929 1.00 48.09 82 ALA A O 1
ATOM 642 N N . VAL A 1 83 ? -19.759 -6.009 -13.311 1.00 52.56 83 VAL A N 1
ATOM 643 C CA . VAL A 1 83 ? -18.505 -5.554 -13.954 1.00 52.56 83 VAL A CA 1
ATOM 644 C C . VAL A 1 83 ? -17.879 -6.645 -14.847 1.00 52.56 83 VAL A C 1
ATOM 646 O O . VAL A 1 83 ? -16.953 -6.388 -15.608 1.00 52.56 83 VAL A O 1
ATOM 649 N N . GLY A 1 84 ? -18.395 -7.876 -14.795 1.00 44.84 84 GLY A N 1
ATOM 650 C CA . GLY A 1 84 ? -17.798 -9.056 -15.422 1.00 44.84 84 GLY A CA 1
ATOM 651 C C . GLY A 1 84 ? -18.444 -9.528 -16.727 1.00 44.84 84 GLY A C 1
ATOM 652 O O . GLY A 1 84 ? -18.740 -10.715 -16.825 1.00 44.84 84 GLY A O 1
ATOM 653 N N . ILE A 1 85 ? -18.628 -8.664 -17.732 1.00 48.69 85 ILE A N 1
ATOM 654 C CA . ILE A 1 85 ? -18.746 -9.102 -19.139 1.00 48.69 85 ILE A CA 1
ATOM 655 C C . ILE A 1 85 ? -17.967 -8.131 -20.035 1.00 48.69 85 ILE A C 1
ATOM 657 O O . ILE A 1 85 ? -18.552 -7.256 -20.647 1.00 48.69 85 ILE A O 1
ATOM 661 N N . GLU A 1 86 ? -16.652 -8.320 -20.115 1.00 39.81 86 GLU A N 1
ATOM 662 C CA . GLU A 1 86 ? -15.900 -8.330 -21.380 1.00 39.81 86 GLU A CA 1
ATOM 663 C C . GLU A 1 86 ? -14.776 -9.361 -21.220 1.00 39.81 86 GLU A C 1
ATOM 665 O O . GLU A 1 86 ? -13.648 -9.092 -20.815 1.00 39.81 86 GLU A O 1
ATOM 670 N N . ARG A 1 87 ? -15.152 -10.623 -21.443 1.00 40.53 87 ARG A N 1
ATOM 671 C CA . ARG A 1 87 ? -14.238 -11.761 -21.499 1.00 40.53 87 ARG A CA 1
ATOM 672 C C . ARG A 1 87 ? -13.540 -11.759 -22.859 1.00 40.53 87 ARG A C 1
ATOM 674 O O . ARG A 1 87 ? -14.082 -12.323 -23.802 1.00 40.53 87 ARG A O 1
ATOM 681 N N . ASN A 1 88 ? -12.317 -11.247 -22.942 1.00 32.69 88 ASN A N 1
ATOM 682 C CA . ASN A 1 88 ? -11.352 -11.800 -23.893 1.00 32.69 88 ASN A CA 1
ATOM 683 C C . ASN A 1 88 ? -10.511 -12.833 -23.145 1.00 32.69 88 ASN A C 1
ATOM 685 O O . ASN A 1 88 ? -9.504 -12.525 -22.514 1.00 32.69 88 ASN A O 1
ATOM 689 N N . ALA A 1 89 ? -11.006 -14.071 -23.161 1.00 40.09 89 ALA A N 1
ATOM 690 C CA . ALA A 1 89 ? -10.290 -15.226 -22.654 1.00 40.09 89 ALA A CA 1
ATOM 691 C C . ALA A 1 89 ? -8.996 -15.407 -23.461 1.00 40.09 89 ALA A C 1
ATOM 693 O O . ALA A 1 89 ? -9.039 -15.747 -24.641 1.00 40.09 89 ALA A O 1
ATOM 694 N N . ILE A 1 90 ? -7.847 -15.188 -22.823 1.00 41.69 90 ILE A N 1
ATOM 695 C CA . ILE A 1 90 ? -6.567 -15.673 -23.338 1.00 41.69 90 ILE A CA 1
ATOM 696 C C . ILE A 1 90 ? -6.529 -17.176 -23.027 1.00 41.69 90 ILE A C 1
ATOM 698 O O . ILE A 1 90 ? -6.627 -17.542 -21.852 1.00 41.69 90 ILE A O 1
ATOM 702 N N . PRO A 1 91 ? -6.434 -18.068 -24.027 1.00 33.94 91 PRO A N 1
ATOM 703 C CA . PRO A 1 91 ? -6.332 -19.494 -23.764 1.00 33.94 91 PRO A CA 1
ATOM 704 C C . PRO A 1 91 ? -4.975 -19.777 -23.111 1.00 33.94 91 PRO A C 1
ATOM 706 O O . PRO A 1 91 ? -3.932 -19.443 -23.669 1.00 33.94 91 PRO A O 1
ATOM 709 N N . VAL A 1 92 ? -4.990 -20.384 -21.923 1.00 44.75 92 VAL A N 1
ATOM 710 C CA . VAL A 1 92 ? -3.791 -20.947 -21.292 1.00 44.75 92 VAL A CA 1
ATOM 711 C C . VAL A 1 92 ? -3.434 -22.258 -22.005 1.00 44.75 92 VAL A C 1
ATOM 713 O O . VAL A 1 92 ? -4.243 -23.187 -21.990 1.00 44.75 92 VAL A O 1
ATOM 716 N N . PRO A 1 93 ? -2.265 -22.370 -22.659 1.00 36.56 93 PRO A N 1
ATOM 717 C CA . PRO A 1 93 ? -1.840 -23.618 -23.267 1.00 36.56 93 PRO A CA 1
ATOM 718 C C . PRO A 1 93 ? -1.134 -24.495 -22.227 1.00 36.56 93 PRO A C 1
ATOM 720 O O . PRO A 1 93 ? -0.174 -24.061 -21.596 1.00 36.56 9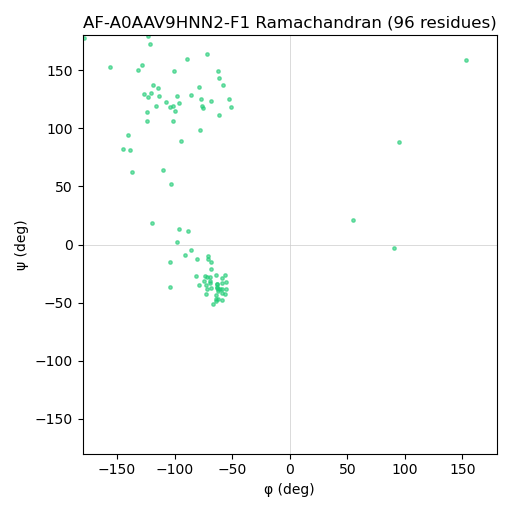3 PRO A O 1
ATOM 723 N N . GLY A 1 94 ? -1.580 -25.747 -22.113 1.00 41.88 94 GLY A N 1
ATOM 724 C CA . GLY A 1 94 ? -0.807 -26.832 -21.501 1.00 41.88 94 GLY A CA 1
ATOM 725 C C . GLY A 1 94 ? -1.098 -27.086 -20.024 1.00 41.88 94 GLY A C 1
ATOM 726 O O . GLY A 1 94 ? -0.397 -26.594 -19.147 1.00 41.88 94 GLY A O 1
ATOM 727 N N . GLY A 1 95 ? -2.094 -27.931 -19.765 1.00 35.16 95 GLY A N 1
ATOM 728 C CA . GLY A 1 95 ? -2.377 -28.501 -18.451 1.00 35.16 95 GLY A CA 1
ATOM 729 C C . GLY A 1 95 ? -2.708 -29.984 -18.567 1.00 35.16 95 GLY A C 1
ATOM 730 O O . GLY A 1 95 ? -3.821 -30.380 -18.251 1.00 35.16 95 GLY A O 1
ATOM 731 N N . GLU A 1 96 ? -1.757 -30.787 -19.041 1.00 40.50 96 GLU A N 1
ATOM 732 C CA . GLU A 1 96 ? -1.774 -32.240 -18.861 1.00 40.50 96 GLU A CA 1
ATOM 733 C C . GLU A 1 96 ? -0.466 -32.655 -18.193 1.00 40.50 96 GLU A C 1
ATOM 735 O O . GLU A 1 96 ? 0.588 -32.645 -18.820 1.00 40.50 96 GLU A O 1
ATOM 740 N N . TYR A 1 97 ? -0.554 -33.003 -16.912 1.00 45.16 97 TYR A N 1
ATOM 741 C CA . TYR A 1 97 ? 0.363 -33.931 -16.262 1.00 45.16 97 TYR A CA 1
ATOM 742 C C . TYR A 1 97 ? -0.486 -34.791 -15.326 1.00 45.16 97 TYR A C 1
ATOM 744 O O . TYR A 1 97 ? -0.845 -34.371 -14.226 1.00 45.16 97 TYR A O 1
ATOM 752 N N . THR A 1 98 ? -0.892 -35.949 -15.845 1.00 49.19 98 THR A N 1
ATOM 753 C CA . THR A 1 98 ? -1.187 -37.149 -15.051 1.00 49.19 98 THR A CA 1
ATOM 754 C C . THR A 1 98 ? 0.073 -37.646 -14.365 1.00 49.19 98 THR A C 1
ATOM 756 O O . THR A 1 98 ? 1.132 -37.587 -15.035 1.00 49.19 98 THR A O 1
#

Mean predicted aligned error: 12.01 Å

Solvent-accessible surface area (backbone atoms only — not comparable to full-atom values): 6267 Å² total; per-residue (Å²): 111,71,69,68,49,31,71,40,90,94,28,65,55,66,97,48,82,78,54,69,69,60,58,22,57,69,15,72,93,44,71,43,77,49,77,49,72,50,100,86,51,24,37,32,43,39,30,27,70,90,46,77,49,76,45,80,36,89,87,56,48,63,70,56,49,55,57,54,50,55,52,48,67,74,55,48,65,62,62,55,62,73,72,65,80,82,84,79,80,76,83,83,83,84,90,83,83,132

Foldseek 3Di:
DLCVQLVPPPCVQPPHDDDFQVQQVVCPVHKDWDWDADQVFIKIWIRHVVGIDIDTPRPDHPVNVVVVVVVCVVVVVVVCVVVPPDDPDDDDPDDDDD

Secondary structure (DSSP, 8-state):
-HHHHTTSTT-TTTTSPPPHHHHHHGGGGS-EEEEEE-SS-EEEEEE-SS-EEEEE-TT--HHHHHHHHHHHHHHHHHHHHHH------PPPP-----

Sequence (98 aa):
MEKSIREIKGLELFQLPPCEEIVRGLAREGPLVAVNITHLRSDAIIVTTEGIKTIELTELELNDLKKKVGIFQRFGSVSRSAVGIERNAIPVPGGEYT